Protein AF-A0A834BWM7-F1 (afdb_monomer_lite)

Structure (mmCIF, N/CA/C/O backbone):
data_AF-A0A834BWM7-F1
#
_entry.id   AF-A0A834BWM7-F1
#
loop_
_atom_site.group_PDB
_atom_site.id
_atom_site.type_symbol
_atom_site.label_atom_id
_atom_site.label_alt_id
_atom_site.label_comp_id
_atom_site.label_asym_id
_atom_site.label_entity_id
_atom_site.label_seq_id
_atom_site.pdbx_PDB_ins_code
_atom_site.Cartn_x
_atom_site.Cartn_y
_atom_site.Cartn_z
_atom_site.occupancy
_atom_site.B_iso_or_equiv
_atom_site.auth_seq_id
_atom_site.auth_comp_id
_atom_site.auth_asym_id
_atom_site.auth_atom_id
_atom_site.pdbx_PDB_model_num
ATOM 1 N N . MET A 1 1 ? -18.271 -3.680 -1.300 1.00 66.69 1 MET A N 1
ATOM 2 C CA . MET A 1 1 ? -17.402 -2.594 -1.811 1.00 66.69 1 MET A CA 1
ATOM 3 C C . MET A 1 1 ? -16.015 -3.110 -2.187 1.00 66.69 1 MET A C 1
ATOM 5 O O . MET A 1 1 ? -15.652 -2.958 -3.343 1.00 66.69 1 MET A O 1
ATOM 9 N N . ALA A 1 2 ? -15.298 -3.798 -1.287 1.00 74.44 2 ALA A N 1
ATOM 10 C CA . ALA A 1 2 ? -13.962 -4.346 -1.570 1.00 74.44 2 ALA A CA 1
ATOM 11 C C . ALA A 1 2 ? -13.899 -5.229 -2.835 1.00 74.44 2 ALA A C 1
ATOM 13 O O . ALA A 1 2 ? -13.093 -4.955 -3.711 1.00 74.44 2 ALA A O 1
ATOM 14 N N . ALA A 1 3 ? -14.813 -6.196 -2.988 1.00 79.19 3 ALA A N 1
ATOM 15 C CA . ALA A 1 3 ? -14.826 -7.100 -4.147 1.00 79.19 3 ALA A CA 1
ATOM 16 C C . ALA A 1 3 ? -14.983 -6.383 -5.505 1.00 79.19 3 ALA A C 1
ATOM 18 O O . ALA A 1 3 ? -14.408 -6.801 -6.503 1.00 79.19 3 ALA A O 1
ATOM 19 N N . VAL A 1 4 ? -15.746 -5.285 -5.549 1.00 85.19 4 VAL A N 1
ATOM 20 C CA . VAL A 1 4 ? -15.949 -4.509 -6.783 1.00 85.19 4 VAL A CA 1
ATOM 21 C C . VAL A 1 4 ? -14.688 -3.712 -7.119 1.00 85.19 4 VAL A C 1
ATOM 23 O O . VAL A 1 4 ? -14.260 -3.718 -8.267 1.00 85.19 4 VAL A O 1
ATOM 26 N N . ALA A 1 5 ? -14.051 -3.089 -6.122 1.00 82.38 5 ALA A N 1
ATOM 27 C CA . ALA A 1 5 ? -12.790 -2.371 -6.311 1.00 82.38 5 ALA A CA 1
ATOM 28 C C . ALA A 1 5 ? -11.657 -3.307 -6.767 1.00 82.38 5 ALA A C 1
ATOM 30 O O . ALA A 1 5 ? -10.941 -2.992 -7.713 1.00 82.38 5 ALA A O 1
ATOM 31 N N . THR A 1 6 ? -11.548 -4.503 -6.177 1.00 84.12 6 THR A N 1
ATOM 32 C CA . THR A 1 6 ? -10.537 -5.491 -6.585 1.00 84.12 6 THR A CA 1
ATOM 33 C C . THR A 1 6 ? -10.782 -6.025 -7.994 1.00 84.12 6 THR A C 1
ATOM 35 O O . THR A 1 6 ? -9.826 -6.265 -8.724 1.00 84.12 6 THR A O 1
ATOM 38 N N . LEU A 1 7 ? -12.046 -6.184 -8.407 1.00 87.69 7 LEU A N 1
ATOM 39 C CA . LEU A 1 7 ? -12.384 -6.560 -9.783 1.00 87.69 7 LEU A CA 1
ATOM 40 C C . LEU A 1 7 ? -12.001 -5.460 -10.777 1.00 87.69 7 LEU A C 1
ATOM 42 O O . LEU A 1 7 ? -11.419 -5.765 -11.813 1.00 87.69 7 LEU A O 1
ATOM 46 N N . ILE A 1 8 ? -12.268 -4.192 -10.452 1.00 87.44 8 ILE A N 1
ATOM 47 C CA . ILE A 1 8 ? -11.868 -3.054 -11.291 1.00 87.44 8 ILE A CA 1
ATOM 48 C C . ILE A 1 8 ? -10.344 -3.023 -11.454 1.00 87.44 8 ILE A C 1
ATOM 50 O O . ILE A 1 8 ? -9.858 -2.903 -12.577 1.00 87.44 8 ILE A O 1
ATOM 54 N N . GLN A 1 9 ? -9.591 -3.202 -10.365 1.00 85.31 9 GLN A N 1
ATOM 55 C CA . GLN A 1 9 ? -8.130 -3.234 -10.422 1.00 85.31 9 GLN A CA 1
ATOM 56 C C . GLN A 1 9 ? -7.600 -4.437 -11.209 1.00 85.31 9 GLN A C 1
ATOM 58 O O . GLN A 1 9 ? -6.694 -4.284 -12.023 1.00 85.31 9 GLN A O 1
ATOM 63 N N . ALA A 1 10 ? -8.198 -5.621 -11.045 1.00 86.81 10 ALA A N 1
ATOM 64 C CA . ALA A 1 10 ? -7.826 -6.806 -11.813 1.00 86.81 10 ALA A CA 1
ATOM 65 C C . ALA A 1 10 ? -8.072 -6.618 -13.321 1.00 86.81 10 ALA A C 1
ATOM 67 O O . ALA A 1 10 ? -7.218 -6.962 -14.139 1.00 86.81 10 ALA A O 1
ATOM 68 N N . VAL A 1 11 ? -9.208 -6.028 -13.703 1.00 88.81 11 VAL A N 1
ATOM 69 C CA . VAL A 1 11 ? -9.514 -5.717 -15.108 1.00 88.81 11 VAL A CA 1
ATOM 70 C C . VAL A 1 11 ? -8.549 -4.661 -15.654 1.00 88.81 11 VAL A C 1
ATOM 72 O O . VAL A 1 11 ? -8.004 -4.840 -16.737 1.00 88.81 11 VAL A O 1
ATOM 75 N N . ALA A 1 12 ? -8.263 -3.597 -14.902 1.00 85.50 12 ALA A N 1
ATOM 76 C CA . ALA A 1 12 ? -7.314 -2.568 -15.326 1.00 85.50 12 ALA A CA 1
ATOM 77 C C . ALA A 1 12 ? -5.896 -3.134 -15.536 1.00 85.50 12 ALA A C 1
ATOM 79 O O . ALA A 1 12 ? -5.278 -2.879 -16.570 1.00 85.50 12 ALA A O 1
ATOM 80 N N . CYS A 1 13 ? -5.404 -3.957 -14.604 1.00 84.44 13 CYS A N 1
ATOM 81 C CA . CYS A 1 13 ? -4.098 -4.609 -14.722 1.00 84.44 13 CYS A CA 1
ATOM 82 C C . CYS A 1 13 ? -4.043 -5.600 -15.893 1.00 84.44 13 CYS A C 1
ATOM 84 O O . CYS A 1 13 ? -3.047 -5.645 -16.609 1.00 84.44 13 CYS A O 1
ATOM 86 N N . THR A 1 14 ? -5.099 -6.386 -16.123 1.00 84.94 14 THR A N 1
ATOM 87 C CA . THR A 1 14 ? -5.135 -7.347 -17.242 1.00 84.94 14 THR A CA 1
ATOM 88 C C . THR A 1 14 ? -5.189 -6.651 -18.596 1.00 84.94 14 THR A C 1
ATOM 90 O O . THR A 1 14 ? -4.427 -7.015 -19.487 1.00 84.94 14 THR A O 1
ATOM 93 N N . VAL A 1 15 ? -6.017 -5.612 -18.743 1.00 85.94 15 VAL A N 1
ATOM 94 C CA . VAL A 1 15 ? -6.040 -4.768 -19.947 1.00 85.94 15 VAL A CA 1
ATOM 95 C C . VAL A 1 15 ? -4.660 -4.165 -20.198 1.00 85.94 15 VAL A C 1
ATOM 97 O O . VAL A 1 15 ? -4.187 -4.174 -21.330 1.00 85.94 15 VAL A O 1
ATOM 100 N N . TRP A 1 16 ? -3.972 -3.707 -19.153 1.00 79.88 16 TRP A N 1
ATOM 101 C CA . TRP A 1 16 ? -2.627 -3.165 -19.303 1.00 79.88 16 TRP A CA 1
ATOM 102 C C . TRP A 1 16 ? -1.605 -4.188 -19.787 1.00 79.88 16 TRP A C 1
ATOM 104 O O . TRP A 1 16 ? -0.886 -3.906 -20.739 1.00 79.88 16 TRP A O 1
ATOM 114 N N . LEU A 1 17 ? -1.577 -5.382 -19.189 1.00 79.56 17 LEU A N 1
ATOM 115 C CA . LEU A 1 17 ? -0.673 -6.461 -19.605 1.00 79.56 17 LEU A CA 1
ATOM 116 C C . LEU A 1 17 ? -0.871 -6.861 -21.074 1.00 79.56 17 LEU A C 1
ATOM 118 O O . LEU A 1 17 ? 0.065 -7.342 -21.707 1.00 79.56 17 LEU A O 1
ATOM 122 N N . ILE A 1 18 ? -2.078 -6.667 -21.614 1.00 82.12 18 ILE A N 1
ATOM 123 C CA . ILE A 1 18 ? -2.384 -6.923 -23.025 1.00 82.12 18 ILE A CA 1
ATOM 124 C C . ILE A 1 18 ? -1.838 -5.803 -23.927 1.00 82.12 18 ILE A C 1
ATOM 126 O O . ILE A 1 18 ? -1.339 -6.098 -25.011 1.00 82.12 18 ILE A O 1
ATOM 130 N N . ILE A 1 19 ? -1.929 -4.533 -23.509 1.00 79.12 19 ILE A N 1
ATOM 131 C CA . ILE A 1 19 ? -1.506 -3.378 -24.326 1.00 79.12 19 ILE A CA 1
ATOM 132 C C . ILE A 1 19 ? 0.014 -3.160 -24.245 1.00 79.12 19 ILE A C 1
ATOM 134 O O . ILE A 1 19 ? 0.654 -2.929 -25.269 1.00 79.12 19 ILE A O 1
ATOM 138 N N . LEU A 1 20 ? 0.595 -3.230 -23.044 1.00 71.31 20 LEU A N 1
ATOM 139 C CA . LEU A 1 20 ? 2.034 -3.148 -22.789 1.00 71.31 20 LEU A CA 1
ATOM 140 C C . LEU A 1 20 ? 2.495 -4.443 -22.105 1.00 71.31 20 LEU A C 1
ATOM 142 O O . LEU A 1 20 ? 2.631 -4.482 -20.878 1.00 71.31 20 LEU A O 1
ATOM 146 N N . PRO A 1 21 ? 2.727 -5.519 -22.877 1.00 72.12 21 PRO A N 1
ATOM 147 C CA . PRO A 1 21 ? 3.302 -6.731 -22.324 1.00 72.12 21 PRO A CA 1
ATOM 148 C C . PRO A 1 21 ? 4.699 -6.427 -21.756 1.00 72.12 21 PRO A C 1
ATOM 150 O O . PRO A 1 21 ? 5.514 -5.793 -22.433 1.00 72.12 21 PRO A O 1
ATOM 153 N N . PRO A 1 22 ? 4.997 -6.859 -20.519 1.00 71.06 22 PRO A N 1
ATOM 154 C CA . PRO A 1 22 ? 6.298 -6.629 -19.913 1.00 71.06 22 PRO A CA 1
ATOM 155 C C . PRO A 1 22 ? 7.371 -7.374 -20.710 1.00 71.06 22 PRO A C 1
ATOM 157 O O . PRO A 1 22 ? 7.263 -8.581 -20.952 1.00 71.06 22 PRO A O 1
ATOM 160 N N . HIS A 1 23 ? 8.410 -6.656 -21.134 1.00 66.69 23 HIS A N 1
ATOM 161 C CA . HIS A 1 23 ? 9.483 -7.218 -21.947 1.00 66.69 23 HIS A CA 1
ATOM 162 C C . HIS A 1 23 ? 10.804 -7.267 -21.168 1.00 66.69 23 HIS A C 1
ATOM 164 O O . HIS A 1 23 ? 11.164 -6.306 -20.485 1.00 66.69 23 HIS A O 1
ATOM 170 N N . PRO A 1 24 ? 11.568 -8.370 -21.272 1.00 62.91 24 PRO A N 1
ATOM 171 C CA . PRO A 1 24 ? 12.874 -8.466 -20.640 1.00 62.91 24 PRO A CA 1
ATOM 172 C C . PRO A 1 24 ? 13.879 -7.571 -21.375 1.00 62.91 24 PRO A C 1
ATOM 174 O O . PRO A 1 24 ? 14.236 -7.825 -22.527 1.00 62.91 24 PRO A O 1
ATOM 177 N N . VAL A 1 25 ? 14.377 -6.544 -20.693 1.00 66.12 25 VAL A N 1
ATOM 178 C CA . VAL A 1 25 ? 15.409 -5.635 -21.189 1.00 66.12 25 VAL A CA 1
ATOM 179 C C . VAL A 1 25 ? 16.760 -6.029 -20.592 1.00 66.12 25 VAL A C 1
ATOM 181 O O . VAL A 1 25 ? 16.927 -6.224 -19.387 1.00 66.12 25 VAL A O 1
ATOM 184 N N . LYS A 1 26 ? 17.764 -6.175 -21.462 1.00 59.50 26 LYS A N 1
ATOM 185 C CA . LYS A 1 26 ? 19.150 -6.437 -21.058 1.00 59.50 26 LYS A CA 1
ATOM 186 C C . LYS A 1 26 ? 19.803 -5.113 -20.689 1.00 59.50 26 LYS A C 1
ATOM 188 O O . LYS A 1 26 ? 20.191 -4.353 -21.573 1.00 59.50 26 LYS A O 1
ATOM 193 N N . ASN A 1 27 ? 19.944 -4.840 -19.396 1.00 57.91 27 ASN A N 1
ATOM 194 C CA . ASN A 1 27 ? 20.546 -3.592 -18.946 1.00 57.91 27 ASN A CA 1
ATOM 195 C C . ASN A 1 27 ? 22.069 -3.754 -18.796 1.00 57.91 27 ASN A C 1
ATOM 197 O O . ASN A 1 27 ? 22.582 -4.118 -17.737 1.00 57.91 27 ASN A O 1
ATOM 201 N N . THR A 1 28 ? 22.808 -3.517 -19.887 1.00 57.81 28 THR A N 1
ATOM 202 C CA . THR A 1 28 ? 24.285 -3.624 -19.928 1.00 57.81 28 THR A CA 1
ATOM 203 C C . THR A 1 28 ? 24.981 -2.387 -19.332 1.00 57.81 28 THR A C 1
ATOM 205 O O . THR A 1 28 ? 26.170 -2.424 -19.031 1.00 57.81 28 THR A O 1
ATOM 208 N N . SER A 1 29 ? 24.252 -1.285 -19.105 1.00 55.84 29 SER A N 1
ATOM 209 C CA . SER A 1 29 ? 24.840 -0.009 -18.664 1.00 55.84 29 SER A CA 1
ATOM 210 C C . SER A 1 29 ? 25.137 0.076 -17.160 1.00 55.84 29 SER A C 1
ATOM 212 O O . SER A 1 29 ? 25.940 0.913 -16.755 1.00 55.8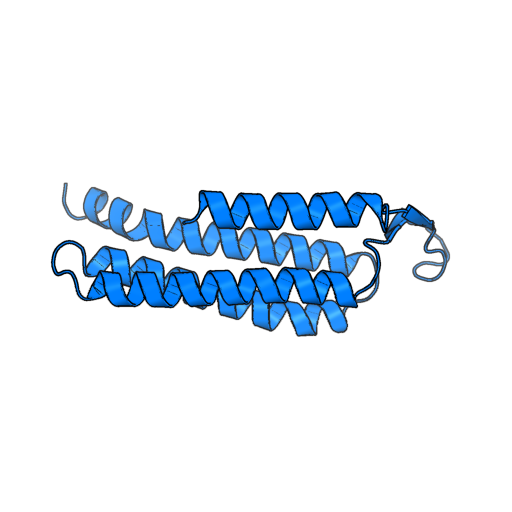4 29 SER A O 1
ATOM 214 N N . ALA A 1 30 ? 24.502 -0.747 -16.315 1.00 55.41 30 ALA A N 1
ATOM 215 C CA . ALA A 1 30 ? 24.589 -0.603 -14.856 1.00 55.41 30 ALA A CA 1
ATOM 216 C C . ALA A 1 30 ? 25.804 -1.313 -14.224 1.00 55.41 30 ALA A C 1
ATOM 218 O O . ALA A 1 30 ? 26.240 -0.927 -13.144 1.00 55.41 30 ALA A O 1
ATOM 219 N N . GLN A 1 31 ? 26.356 -2.346 -14.869 1.00 53.03 31 GLN A N 1
ATOM 220 C CA . GLN A 1 31 ? 27.577 -3.034 -14.435 1.00 53.03 31 GLN A CA 1
ATOM 221 C C . GLN A 1 31 ? 28.300 -3.607 -15.657 1.00 53.03 31 GLN A C 1
ATOM 223 O O . GLN A 1 31 ? 27.796 -4.527 -16.294 1.00 53.03 31 GLN A O 1
ATOM 228 N N . ASN A 1 32 ? 29.514 -3.120 -15.932 1.00 54.69 32 ASN A N 1
ATOM 229 C CA . ASN A 1 32 ? 30.355 -3.493 -17.085 1.00 54.69 32 ASN A CA 1
ATOM 230 C C . ASN A 1 32 ? 30.697 -5.007 -17.173 1.00 54.69 32 ASN A C 1
ATOM 232 O O . ASN A 1 32 ? 31.282 -5.449 -18.151 1.00 54.69 32 ASN A O 1
ATOM 236 N N . ILE A 1 33 ? 30.346 -5.803 -16.151 1.00 57.62 33 ILE A N 1
ATOM 237 C CA . ILE A 1 33 ? 30.755 -7.209 -15.977 1.00 57.62 33 ILE A CA 1
ATOM 238 C C . ILE A 1 33 ? 29.544 -8.166 -15.847 1.00 57.62 33 ILE A C 1
ATOM 240 O O . ILE A 1 33 ? 29.710 -9.381 -15.909 1.00 57.62 33 ILE A O 1
ATOM 244 N N . LYS A 1 34 ? 28.302 -7.668 -15.690 1.00 52.38 34 LYS A N 1
ATOM 245 C CA . LYS A 1 34 ? 27.122 -8.527 -15.448 1.00 52.38 34 LYS A CA 1
ATOM 246 C C . LYS A 1 34 ? 25.904 -8.061 -16.250 1.00 52.38 34 LYS A C 1
ATOM 248 O O . LYS A 1 34 ? 25.332 -7.014 -15.959 1.00 52.38 34 LYS A O 1
ATOM 253 N N . ILE A 1 35 ? 25.482 -8.870 -17.226 1.00 55.72 35 ILE A N 1
ATOM 254 C CA . ILE A 1 35 ? 24.206 -8.690 -17.934 1.00 55.72 35 ILE A CA 1
ATOM 255 C C . ILE A 1 35 ? 23.101 -9.039 -16.942 1.00 55.72 35 ILE A C 1
ATOM 257 O O . ILE A 1 35 ? 23.003 -10.190 -16.517 1.00 55.72 35 ILE A O 1
ATOM 261 N N . ILE A 1 36 ? 22.291 -8.060 -16.546 1.00 58.72 36 ILE A N 1
ATOM 262 C CA . ILE A 1 36 ? 21.117 -8.323 -15.715 1.00 58.72 36 ILE A CA 1
ATOM 263 C C . ILE A 1 36 ? 19.874 -8.113 -16.564 1.00 58.72 36 ILE A C 1
ATOM 265 O O . ILE A 1 36 ? 19.715 -7.084 -17.220 1.00 58.72 36 ILE A O 1
ATOM 269 N N . LEU A 1 37 ? 19.059 -9.164 -16.595 1.00 53.75 37 LEU A N 1
ATOM 270 C CA . LEU A 1 37 ? 17.766 -9.184 -17.248 1.00 53.75 37 LEU A CA 1
ATOM 271 C C . LEU A 1 37 ? 16.796 -8.471 -16.306 1.00 53.75 37 LEU A C 1
ATOM 273 O O . LEU A 1 37 ? 16.446 -9.007 -15.257 1.00 53.75 37 LEU A O 1
ATOM 277 N N . GLU A 1 38 ? 16.451 -7.234 -16.632 1.00 62.31 38 GLU A N 1
ATOM 278 C CA . GLU A 1 38 ? 15.424 -6.483 -15.918 1.00 62.31 38 GLU A CA 1
ATOM 279 C C . GLU A 1 38 ? 14.124 -6.603 -16.708 1.00 62.31 38 GLU A C 1
ATOM 281 O O . GLU A 1 38 ? 14.136 -6.657 -17.938 1.00 62.31 38 GLU A O 1
ATOM 286 N N . CYS A 1 39 ? 13.001 -6.711 -16.008 1.00 65.62 39 CYS A N 1
ATOM 287 C CA . CYS A 1 39 ? 11.704 -6.615 -16.654 1.00 65.62 39 CYS A CA 1
ATOM 288 C C . CYS A 1 39 ? 11.397 -5.127 -16.803 1.00 65.62 39 CYS A C 1
ATOM 290 O O . CYS A 1 39 ? 11.361 -4.422 -15.795 1.00 65.62 39 CYS A O 1
ATOM 292 N N . ASP A 1 40 ? 11.223 -4.641 -18.028 1.00 66.94 40 ASP A N 1
ATOM 293 C CA . ASP A 1 40 ? 10.649 -3.315 -18.214 1.00 66.94 40 ASP A CA 1
ATOM 294 C C . ASP A 1 40 ? 9.156 -3.436 -17.901 1.00 66.94 40 ASP A C 1
ATOM 296 O O . ASP A 1 40 ? 8.385 -4.030 -18.657 1.00 66.94 40 ASP A O 1
ATOM 300 N N . GLU A 1 41 ? 8.772 -2.940 -16.724 1.00 61.97 41 GLU A N 1
ATOM 301 C CA . GLU A 1 41 ? 7.389 -2.934 -16.225 1.00 61.97 41 GLU A CA 1
ATOM 302 C C . GLU A 1 41 ? 6.487 -1.979 -17.044 1.00 61.97 41 GLU A C 1
ATOM 304 O O . GLU A 1 41 ? 5.293 -1.841 -16.765 1.00 61.97 41 GLU A O 1
ATOM 309 N N . GLY A 1 42 ? 7.037 -1.342 -18.085 1.00 64.62 42 GLY A N 1
ATOM 310 C CA . GLY A 1 42 ? 6.384 -0.362 -18.932 1.00 64.62 42 GLY A CA 1
ATOM 311 C C . GLY A 1 42 ? 6.621 1.073 -18.458 1.00 64.62 42 GLY A C 1
ATOM 312 O O . GLY A 1 42 ? 7.569 1.400 -17.747 1.00 64.62 42 GLY A O 1
ATOM 313 N N . SER A 1 43 ? 5.738 1.977 -18.881 1.00 68.56 43 SER A N 1
ATOM 314 C CA . SER A 1 43 ? 5.866 3.410 -18.600 1.00 68.56 43 SER A CA 1
ATOM 315 C C . SER A 1 43 ? 5.680 3.745 -17.113 1.00 68.56 43 SER A C 1
ATOM 317 O O . SER A 1 43 ? 4.674 3.371 -16.509 1.00 68.56 43 SER A O 1
ATOM 319 N N . ILE A 1 44 ? 6.578 4.574 -16.560 1.00 70.69 44 ILE A N 1
ATOM 320 C CA . ILE A 1 44 ? 6.484 5.168 -15.206 1.00 70.69 44 ILE A CA 1
ATOM 321 C C . ILE A 1 44 ? 5.106 5.804 -14.968 1.00 70.69 44 ILE A C 1
ATOM 323 O O . ILE A 1 44 ? 4.559 5.730 -13.870 1.00 70.69 44 ILE A O 1
ATOM 327 N N . VAL A 1 45 ? 4.521 6.392 -16.016 1.00 72.00 45 VAL A N 1
ATOM 328 C CA . VAL A 1 45 ? 3.193 7.019 -15.975 1.00 72.00 45 VAL A CA 1
ATOM 329 C C . VAL A 1 45 ? 2.129 6.034 -15.493 1.00 72.00 45 VAL A C 1
ATOM 331 O O . VAL A 1 45 ? 1.263 6.399 -14.705 1.00 72.00 45 VAL A O 1
ATOM 334 N N . PHE A 1 46 ? 2.208 4.778 -15.919 1.00 71.25 46 PHE A N 1
ATOM 335 C CA . PHE A 1 46 ? 1.213 3.775 -15.571 1.00 71.25 46 PHE A CA 1
ATOM 336 C C . PHE A 1 46 ? 1.336 3.289 -14.133 1.00 71.25 46 PHE A C 1
ATOM 338 O O . PHE A 1 46 ? 0.338 3.163 -13.425 1.00 71.25 46 PHE A O 1
ATOM 345 N N . ILE A 1 47 ? 2.570 3.086 -13.687 1.00 73.69 47 ILE A N 1
ATOM 346 C CA . ILE A 1 47 ? 2.870 2.741 -12.301 1.00 73.69 47 ILE A CA 1
ATOM 347 C C . ILE A 1 47 ? 2.362 3.857 -11.376 1.00 73.69 47 ILE A C 1
ATOM 349 O O . ILE A 1 47 ? 1.675 3.583 -10.394 1.00 73.69 47 ILE A O 1
ATOM 353 N N . CYS A 1 48 ? 2.573 5.124 -11.748 1.00 78.38 48 CYS A N 1
ATOM 354 C CA . CYS A 1 48 ? 1.967 6.265 -11.060 1.00 78.38 48 CYS A CA 1
ATOM 355 C C . CYS A 1 48 ? 0.429 6.220 -11.058 1.00 78.38 48 CYS A C 1
ATOM 357 O O . CYS A 1 48 ? -0.175 6.519 -10.029 1.00 78.38 48 CYS A O 1
ATOM 359 N N . CYS A 1 49 ? -0.218 5.849 -12.167 1.00 81.50 49 CYS A N 1
ATOM 360 C CA . CYS A 1 49 ? -1.679 5.746 -12.244 1.00 81.50 49 CYS A CA 1
ATOM 361 C C . CYS A 1 49 ? -2.252 4.651 -11.332 1.00 81.50 49 CYS A C 1
ATOM 363 O O . CYS A 1 49 ? -3.233 4.910 -10.634 1.00 81.50 49 CYS A O 1
ATOM 365 N N . ILE A 1 50 ? -1.650 3.457 -11.306 1.00 80.75 50 ILE A N 1
ATOM 366 C CA . ILE A 1 50 ? -2.069 2.377 -10.398 1.00 80.75 50 ILE A CA 1
ATOM 367 C C . ILE A 1 50 ? -1.901 2.819 -8.945 1.00 80.75 50 ILE A C 1
ATOM 369 O O . ILE A 1 50 ? -2.852 2.740 -8.172 1.00 80.75 50 ILE A O 1
ATOM 373 N N . PHE A 1 51 ? -0.740 3.374 -8.583 1.00 79.81 51 PHE A N 1
ATOM 374 C CA . PHE A 1 51 ? -0.525 3.844 -7.215 1.00 79.81 51 PHE A CA 1
ATOM 375 C C . PHE A 1 51 ? -1.485 4.962 -6.816 1.00 79.81 51 PHE A C 1
ATOM 377 O O . PHE A 1 51 ? -1.961 4.985 -5.682 1.00 79.81 51 PHE A O 1
ATOM 384 N N . ALA A 1 52 ? -1.822 5.869 -7.733 1.00 84.31 52 ALA A N 1
ATOM 385 C CA . ALA A 1 52 ? -2.831 6.888 -7.477 1.00 84.31 52 ALA A CA 1
ATOM 386 C C . ALA A 1 52 ? -4.209 6.265 -7.185 1.00 84.31 52 ALA A C 1
ATOM 388 O O . ALA A 1 52 ? -4.896 6.719 -6.270 1.00 84.31 52 ALA A O 1
ATOM 389 N N . TYR A 1 53 ? -4.598 5.209 -7.909 1.00 85.12 53 TYR A N 1
ATOM 390 C CA . TYR A 1 53 ? -5.839 4.478 -7.644 1.00 85.12 53 TYR A CA 1
ATOM 391 C C . TYR A 1 53 ? -5.833 3.813 -6.258 1.00 85.12 53 TYR A C 1
ATOM 393 O O . TYR A 1 53 ? -6.781 3.999 -5.493 1.00 85.12 53 TYR A O 1
ATOM 401 N N . ASP A 1 54 ? -4.748 3.124 -5.894 1.00 83.56 54 ASP A N 1
ATOM 402 C CA . ASP A 1 54 ? -4.584 2.506 -4.570 1.00 83.56 54 ASP A CA 1
ATOM 403 C C . ASP A 1 54 ? -4.637 3.540 -3.429 1.00 83.56 54 ASP A C 1
A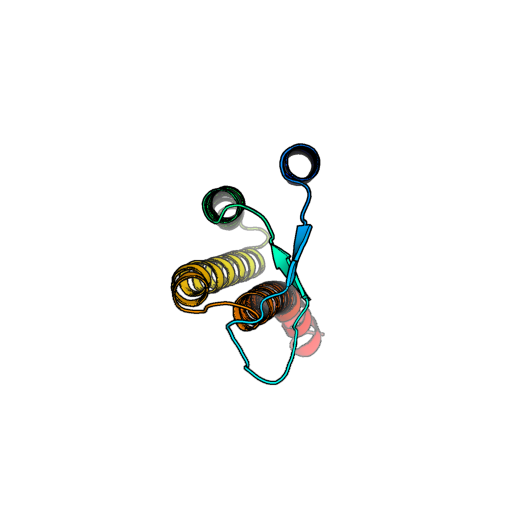TOM 40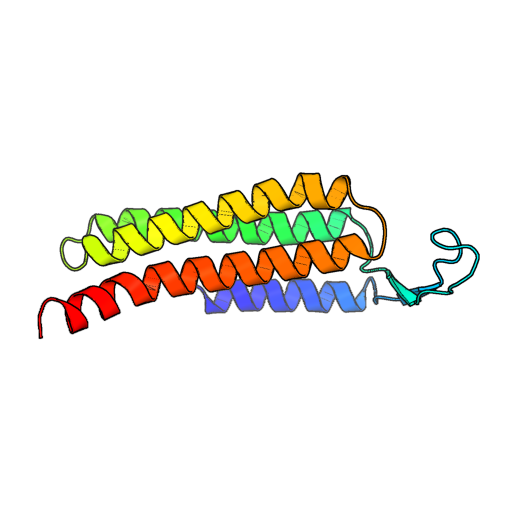5 O O . ASP A 1 54 ? -5.288 3.313 -2.406 1.00 83.56 54 ASP A O 1
ATOM 409 N N . ILE A 1 55 ? -4.026 4.718 -3.612 1.00 84.31 55 ILE A N 1
ATOM 410 C CA . ILE A 1 55 ? -4.083 5.830 -2.647 1.00 84.31 55 ILE A CA 1
ATOM 411 C C . ILE A 1 55 ? -5.521 6.340 -2.483 1.00 84.31 55 ILE A C 1
ATOM 413 O O . ILE A 1 55 ? -5.976 6.549 -1.356 1.00 84.31 55 ILE A O 1
ATOM 417 N N . VAL A 1 56 ? -6.268 6.522 -3.577 1.00 86.44 56 VAL A N 1
ATOM 418 C CA . VAL A 1 56 ? -7.678 6.947 -3.516 1.00 86.44 56 VAL A CA 1
ATOM 419 C C . VAL A 1 56 ? -8.532 5.903 -2.797 1.00 86.44 56 VAL A C 1
ATOM 421 O O . VAL A 1 56 ? -9.359 6.257 -1.952 1.00 86.44 56 VAL A O 1
ATOM 424 N N . LEU A 1 57 ? -8.312 4.617 -3.080 1.00 84.31 57 LEU A N 1
ATOM 425 C CA . LEU A 1 57 ? -9.025 3.527 -2.422 1.00 84.31 57 LEU A CA 1
ATOM 426 C C . LEU A 1 57 ? -8.729 3.491 -0.917 1.00 84.31 57 LEU A C 1
ATOM 428 O O . LEU A 1 57 ? -9.652 3.369 -0.108 1.00 84.31 57 LEU A O 1
ATOM 432 N N . ALA A 1 58 ? -7.465 3.670 -0.534 1.00 83.12 58 ALA A N 1
ATOM 433 C CA . ALA A 1 58 ? -7.065 3.783 0.862 1.00 83.12 58 ALA A CA 1
ATOM 434 C C . ALA A 1 58 ? -7.717 5.000 1.545 1.00 83.12 58 ALA A C 1
ATOM 436 O O . ALA A 1 58 ? -8.084 4.917 2.718 1.00 83.12 58 ALA A O 1
ATOM 437 N N . LEU A 1 59 ? -7.918 6.121 0.832 1.00 85.69 59 LEU A N 1
ATOM 438 C CA . LEU A 1 59 ? -8.496 7.343 1.419 1.00 85.69 59 LEU A CA 1
ATOM 439 C C . LEU A 1 59 ? -9.972 7.124 1.706 1.00 85.69 59 LEU A C 1
ATOM 441 O O . LEU A 1 59 ? -10.458 7.442 2.791 1.00 85.69 59 LEU A O 1
ATOM 445 N N . LEU A 1 60 ? -10.666 6.507 0.753 1.00 86.75 60 LEU A N 1
ATOM 446 C CA . LEU A 1 60 ? -12.047 6.096 0.923 1.00 86.75 60 LEU A CA 1
ATOM 447 C C . LEU A 1 60 ? -12.181 5.130 2.111 1.00 86.75 60 LEU A C 1
ATOM 449 O O . LEU A 1 60 ? -13.050 5.312 2.964 1.00 86.75 60 LEU A O 1
ATOM 453 N N . ALA A 1 61 ? -11.279 4.150 2.217 1.00 84.19 61 ALA A N 1
ATOM 454 C CA . ALA A 1 61 ? -11.260 3.202 3.326 1.00 84.19 61 ALA A CA 1
ATOM 455 C C . ALA A 1 61 ? -10.986 3.883 4.681 1.00 84.19 61 ALA A C 1
ATOM 457 O O . ALA A 1 61 ? -11.629 3.543 5.674 1.00 84.19 61 ALA A O 1
ATOM 458 N N . PHE A 1 62 ? -10.101 4.883 4.726 1.00 84.19 62 PHE A N 1
ATOM 459 C CA . PHE A 1 62 ? -9.85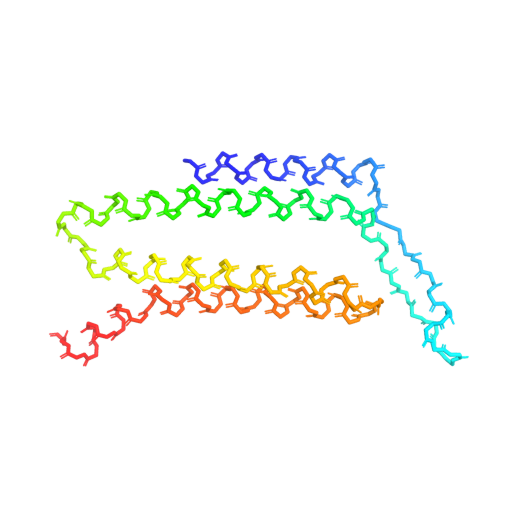4 5.689 5.922 1.00 84.19 62 PHE A CA 1
ATOM 460 C C . PHE A 1 62 ? -11.098 6.476 6.354 1.00 84.19 62 PHE A C 1
ATOM 462 O O . PHE A 1 62 ? -11.430 6.481 7.539 1.00 84.19 62 PHE A O 1
ATOM 469 N N . VAL A 1 63 ? -11.827 7.087 5.413 1.00 85.88 63 VAL A N 1
ATOM 470 C CA . VAL A 1 63 ? -13.088 7.793 5.703 1.00 85.88 63 VAL A CA 1
ATOM 471 C C . VAL A 1 63 ? -14.135 6.830 6.265 1.00 85.88 63 VAL A C 1
ATOM 473 O O . VAL A 1 63 ? -14.748 7.128 7.290 1.00 85.88 63 VAL A O 1
ATOM 476 N N . PHE A 1 64 ? -14.303 5.648 5.666 1.00 82.94 64 PHE A N 1
ATOM 477 C CA . PHE A 1 64 ? -15.218 4.629 6.192 1.00 82.94 64 PHE A CA 1
ATOM 478 C C . PHE A 1 64 ? -14.812 4.142 7.586 1.00 82.94 64 PHE A C 1
ATOM 480 O O . PHE A 1 64 ? -15.664 4.056 8.469 1.00 82.94 64 PHE A O 1
ATOM 487 N N . ALA A 1 65 ? -13.522 3.885 7.817 1.00 80.94 65 ALA A N 1
ATOM 488 C CA . ALA A 1 65 ? -13.014 3.513 9.135 1.00 80.94 65 ALA A CA 1
ATOM 489 C C . ALA A 1 65 ? -13.245 4.633 10.164 1.00 80.94 65 ALA A C 1
ATOM 491 O O . ALA A 1 65 ? -13.626 4.364 11.301 1.00 80.94 65 ALA A O 1
ATOM 492 N N . PHE A 1 66 ? -13.088 5.898 9.768 1.00 80.19 66 PHE A N 1
ATOM 493 C CA . PHE A 1 66 ? -13.368 7.052 10.619 1.00 80.19 66 PHE A CA 1
ATOM 494 C C . PHE A 1 66 ? -14.853 7.144 10.992 1.00 80.19 66 PHE A C 1
ATOM 496 O O . PHE A 1 66 ? -15.161 7.401 12.155 1.00 80.19 66 PHE A O 1
ATOM 503 N N . ILE A 1 67 ? -15.762 6.917 10.037 1.00 82.25 67 ILE A N 1
ATOM 504 C CA . ILE A 1 67 ? -17.213 6.878 10.279 1.00 82.25 67 ILE A CA 1
ATOM 505 C C . ILE A 1 67 ? -17.565 5.708 11.203 1.00 82.25 67 ILE A C 1
ATOM 507 O O . ILE A 1 67 ? -18.340 5.892 12.138 1.00 82.25 67 ILE A O 1
ATOM 511 N N . ALA A 1 68 ? -16.945 4.539 11.012 1.00 76.12 68 ALA A N 1
ATOM 512 C CA . ALA A 1 68 ? -17.148 3.375 11.872 1.00 76.12 68 ALA A CA 1
ATOM 513 C C . ALA A 1 68 ? -16.759 3.645 13.336 1.00 76.12 68 ALA A C 1
ATOM 515 O O . ALA A 1 68 ? -17.406 3.119 14.233 1.00 76.12 68 ALA A O 1
ATOM 516 N N . ARG A 1 69 ? -15.788 4.535 13.606 1.00 70.69 69 ARG A N 1
ATOM 517 C CA . ARG A 1 69 ? -15.483 4.975 14.983 1.00 70.69 69 ARG A CA 1
ATOM 518 C C . ARG A 1 69 ? -16.649 5.693 15.661 1.00 70.69 69 ARG A C 1
ATOM 520 O O . ARG A 1 69 ? -16.662 5.747 16.879 1.00 70.69 69 ARG A O 1
ATOM 527 N N . LYS A 1 70 ? -17.602 6.276 14.924 1.00 68.38 70 LYS A N 1
ATOM 528 C CA . LYS A 1 70 ? -18.797 6.888 15.530 1.00 68.38 70 LYS A CA 1
ATOM 529 C C . LYS A 1 70 ? -19.865 5.868 15.948 1.00 68.38 70 LYS A C 1
ATOM 531 O O . LYS A 1 70 ? -20.770 6.264 16.673 1.00 68.38 70 LYS A O 1
ATOM 536 N N . LEU A 1 71 ? -19.778 4.602 15.524 1.00 70.44 71 LEU A N 1
ATOM 537 C CA . LEU A 1 71 ? -20.599 3.531 16.092 1.00 70.44 71 LEU A CA 1
ATOM 538 C C . LEU A 1 71 ? -19.909 3.007 17.361 1.00 70.44 71 LEU A C 1
ATOM 540 O O . LEU A 1 71 ? -18.780 2.524 17.316 1.00 70.44 71 LEU A O 1
ATOM 544 N N . GLU A 1 72 ? -20.596 3.140 18.494 1.00 59.00 72 GLU A N 1
ATOM 545 C CA . GLU A 1 72 ? -20.058 2.984 19.856 1.00 59.00 72 GLU A CA 1
ATOM 546 C C . GLU A 1 72 ? -19.590 1.556 20.206 1.00 59.00 72 GLU A C 1
ATOM 548 O O . GLU A 1 72 ? -18.897 1.358 21.198 1.00 59.00 72 GLU A O 1
ATOM 553 N N . ASP A 1 73 ? -19.893 0.570 19.359 1.00 64.00 73 ASP A N 1
ATOM 554 C CA . ASP A 1 73 ? -19.734 -0.857 19.667 1.00 64.00 73 ASP A CA 1
ATOM 555 C C . ASP A 1 73 ? -18.266 -1.355 19.600 1.00 64.00 73 ASP A C 1
ATOM 557 O O . ASP A 1 73 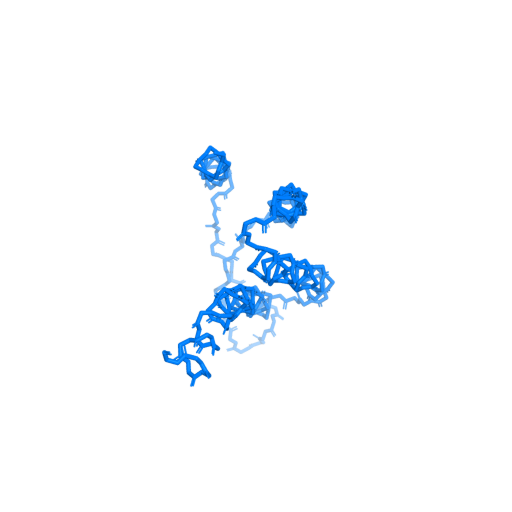? -17.899 -2.315 20.271 1.00 64.00 73 ASP A O 1
ATOM 561 N N . HIS A 1 74 ? -17.372 -0.682 18.848 1.00 64.62 74 HIS A N 1
ATOM 562 C CA . HIS A 1 74 ? -15.983 -1.150 18.613 1.00 64.62 74 HIS A CA 1
ATOM 563 C C . HIS A 1 74 ? -14.911 -0.033 18.581 1.00 64.62 74 HIS A C 1
ATOM 565 O O . HIS A 1 74 ? -13.954 -0.071 17.798 1.00 64.62 74 HIS A O 1
ATOM 571 N N . PHE A 1 75 ? -15.031 0.987 19.438 1.00 65.06 75 PHE A N 1
ATOM 572 C CA . PHE A 1 75 ? -14.200 2.207 19.389 1.00 65.06 75 PHE A CA 1
ATOM 573 C C . PHE A 1 75 ? -12.671 1.961 19.422 1.00 65.06 75 PHE A C 1
ATOM 575 O O . PHE A 1 75 ? -11.908 2.673 18.760 1.00 65.06 75 PHE A O 1
ATOM 582 N N . SER A 1 76 ? -12.200 0.952 20.168 1.00 67.25 76 SER A N 1
ATOM 583 C CA . SER A 1 76 ? -10.768 0.612 20.285 1.00 67.25 76 SER A CA 1
ATOM 584 C C . SER A 1 76 ? -10.211 -0.107 19.052 1.00 67.25 76 SER A C 1
ATOM 586 O O . SER A 1 76 ? -9.080 0.163 18.644 1.00 67.25 76 SER A O 1
ATOM 588 N N . GLU A 1 77 ? -11.002 -0.973 18.417 1.00 71.75 77 GLU A N 1
ATOM 589 C CA . GLU A 1 77 ? -10.595 -1.695 17.205 1.00 71.75 77 GLU A CA 1
ATOM 590 C C . GLU A 1 77 ? -10.533 -0.746 16.006 1.00 71.75 77 GLU A C 1
ATOM 592 O O . GLU A 1 77 ? -9.545 -0.712 15.268 1.00 71.75 77 GLU A O 1
ATOM 597 N N . ALA A 1 78 ? -11.541 0.118 15.869 1.00 78.44 78 ALA A N 1
ATOM 598 C CA . ALA A 1 78 ? -11.612 1.082 14.780 1.00 78.44 78 ALA A CA 1
ATOM 599 C C . ALA A 1 78 ? -10.482 2.134 14.844 1.00 78.44 78 ALA A C 1
ATOM 601 O O . ALA A 1 78 ? -9.977 2.560 13.803 1.00 78.44 78 ALA A O 1
ATOM 602 N N . LYS A 1 79 ? -10.005 2.505 16.046 1.00 77.19 79 LYS A N 1
ATOM 603 C CA . LYS A 1 79 ? -8.801 3.344 16.216 1.00 77.19 79 LYS A CA 1
ATOM 604 C C . LYS A 1 79 ? -7.544 2.685 15.644 1.00 77.19 79 LYS A C 1
ATOM 606 O O . LYS A 1 79 ? -6.793 3.358 14.934 1.00 77.19 79 LYS A O 1
ATOM 611 N N . CYS A 1 80 ? -7.331 1.397 15.915 1.00 78.62 80 CYS A N 1
ATOM 612 C CA . CYS A 1 80 ? -6.154 0.673 15.429 1.00 78.62 80 CYS A CA 1
ATOM 613 C C . CYS A 1 80 ? -6.173 0.523 13.900 1.00 78.62 80 CYS A C 1
ATOM 615 O O . CYS A 1 80 ? -5.156 0.748 13.248 1.00 78.62 80 CYS A O 1
ATOM 617 N N . VAL A 1 81 ? -7.349 0.275 13.311 1.00 81.19 81 VAL A N 1
ATOM 618 C CA . VAL A 1 81 ? -7.523 0.250 11.847 1.00 81.19 81 VAL A CA 1
ATOM 619 C C . VAL A 1 81 ? -7.205 1.611 11.221 1.00 81.19 81 VAL A C 1
ATOM 621 O O . VAL A 1 81 ? -6.452 1.670 10.250 1.00 81.19 81 VAL A O 1
ATOM 624 N N . THR A 1 82 ? -7.701 2.721 11.787 1.00 83.38 82 THR A N 1
ATOM 625 C CA . THR A 1 82 ? -7.335 4.060 11.281 1.00 83.38 82 THR A CA 1
ATOM 626 C C . THR A 1 82 ? -5.837 4.347 11.389 1.00 83.38 82 THR A C 1
ATOM 628 O O . THR A 1 82 ? -5.281 4.973 10.492 1.00 83.38 82 THR A O 1
ATOM 631 N N . PHE A 1 83 ? -5.169 3.874 12.446 1.00 82.81 83 PHE A N 1
ATOM 632 C CA . PHE A 1 83 ? -3.720 4.018 12.596 1.00 82.81 83 PHE A CA 1
ATOM 633 C C . PHE A 1 83 ? -2.951 3.196 11.549 1.00 82.81 83 PHE A C 1
ATOM 635 O O . PHE A 1 83 ? -2.059 3.730 10.895 1.00 82.81 83 PHE A O 1
ATOM 642 N N . GLY A 1 84 ? -3.348 1.941 11.312 1.00 84.81 84 GLY A N 1
ATOM 643 C CA . GLY A 1 84 ? -2.750 1.093 10.276 1.00 84.81 84 GLY A CA 1
ATOM 644 C C . GLY A 1 84 ? -2.891 1.677 8.867 1.00 84.81 84 GLY A C 1
ATOM 645 O O . GLY A 1 84 ? -1.928 1.682 8.103 1.00 84.81 84 GLY A O 1
ATOM 646 N N . MET A 1 85 ? -4.054 2.255 8.549 1.00 84.25 85 MET A N 1
ATOM 647 C CA . MET A 1 85 ? -4.272 2.963 7.280 1.00 84.25 85 MET A CA 1
ATOM 648 C C . MET A 1 85 ? -3.362 4.193 7.126 1.00 84.25 85 MET A C 1
ATOM 650 O O . MET A 1 85 ? -2.849 4.439 6.040 1.00 84.25 85 MET A O 1
ATOM 654 N N . LEU A 1 86 ? -3.107 4.954 8.199 1.00 84.69 86 LEU A N 1
ATOM 655 C CA . LEU A 1 86 ? -2.177 6.094 8.160 1.00 84.69 86 LEU A CA 1
ATOM 656 C C . LEU A 1 86 ? -0.730 5.654 7.914 1.00 84.69 86 LEU A C 1
ATOM 658 O O . LEU A 1 86 ? -0.034 6.267 7.107 1.00 84.69 86 LEU A O 1
ATOM 662 N N . VAL A 1 87 ? -0.281 4.580 8.571 1.00 85.44 87 VAL A N 1
ATOM 663 C CA . VAL A 1 87 ? 1.059 4.014 8.347 1.00 85.44 87 VAL A CA 1
ATOM 664 C C . VAL A 1 87 ? 1.215 3.565 6.893 1.00 85.44 87 VAL A C 1
ATOM 666 O O . VAL A 1 87 ? 2.228 3.877 6.271 1.00 85.44 87 VAL A O 1
ATOM 669 N N . PHE A 1 88 ? 0.193 2.913 6.328 1.00 83.94 88 PHE A N 1
ATOM 670 C CA . PHE A 1 88 ? 0.158 2.542 4.913 1.00 83.94 88 PHE A CA 1
ATOM 671 C C . PHE A 1 88 ? 0.389 3.764 4.009 1.00 83.94 88 PHE A C 1
ATOM 673 O O . PHE A 1 88 ? 1.303 3.752 3.187 1.00 83.94 88 PHE A O 1
ATOM 680 N N . PHE A 1 89 ? -0.344 4.863 4.216 1.00 83.25 89 PHE A N 1
ATOM 681 C CA . PHE A 1 89 ? -0.129 6.095 3.448 1.00 83.25 89 PHE A CA 1
ATOM 682 C C . PHE A 1 89 ? 1.289 6.643 3.544 1.00 83.25 89 PHE A C 1
ATOM 684 O O . PHE A 1 89 ? 1.858 7.029 2.529 1.00 83.25 89 PHE A O 1
ATOM 691 N N . ILE A 1 90 ? 1.868 6.682 4.744 1.00 87.06 90 ILE A N 1
ATOM 692 C CA . ILE A 1 90 ? 3.221 7.214 4.950 1.00 87.06 90 ILE A CA 1
ATOM 693 C C . ILE A 1 90 ? 4.253 6.377 4.185 1.00 87.06 90 ILE A C 1
ATOM 695 O O . ILE A 1 90 ? 5.150 6.943 3.552 1.00 87.06 90 ILE A O 1
ATOM 699 N N . VAL A 1 91 ? 4.107 5.046 4.202 1.00 86.88 91 VAL A N 1
ATOM 700 C CA . VAL A 1 91 ? 4.983 4.124 3.463 1.00 86.88 91 VAL A CA 1
ATOM 701 C C . VAL A 1 91 ? 4.886 4.389 1.961 1.00 86.88 91 VAL A C 1
ATOM 703 O O . VAL A 1 91 ? 5.916 4.554 1.309 1.00 86.88 91 VAL A O 1
ATOM 706 N N . TRP A 1 92 ? 3.674 4.515 1.416 1.00 83.44 92 TRP A N 1
ATOM 707 C CA . TRP A 1 92 ? 3.471 4.746 -0.018 1.00 83.44 92 TRP A CA 1
ATOM 708 C C . TRP A 1 92 ? 3.865 6.151 -0.483 1.00 83.44 92 TRP A C 1
ATOM 710 O O . TRP A 1 92 ? 4.460 6.297 -1.548 1.00 83.44 92 TRP A O 1
ATOM 720 N N . ILE A 1 93 ? 3.617 7.190 0.317 1.00 83.75 93 ILE A N 1
ATOM 721 C CA . ILE A 1 93 ? 4.075 8.553 0.007 1.00 83.75 93 ILE A CA 1
ATOM 722 C C . ILE A 1 93 ? 5.606 8.607 -0.005 1.00 83.75 93 ILE A C 1
ATOM 724 O O . ILE A 1 93 ? 6.182 9.222 -0.898 1.00 83.75 93 ILE A O 1
ATOM 728 N N . SER A 1 94 ? 6.271 7.936 0.942 1.00 85.00 94 SER A N 1
ATOM 729 C CA . SER A 1 94 ? 7.740 7.858 0.996 1.00 85.00 94 SER A CA 1
ATOM 730 C C . SER A 1 94 ? 8.327 6.972 -0.107 1.00 85.00 94 SER A C 1
ATOM 732 O O . SER A 1 94 ? 9.462 7.181 -0.536 1.00 85.00 94 SER A O 1
ATOM 734 N N . PHE A 1 95 ? 7.552 6.005 -0.600 1.00 80.94 95 PHE A N 1
ATOM 735 C CA . PHE A 1 95 ? 7.937 5.139 -1.706 1.00 80.94 95 PHE A CA 1
ATOM 736 C C . PHE A 1 95 ? 8.109 5.920 -3.018 1.00 80.94 95 PHE A C 1
ATOM 738 O O . PHE A 1 95 ? 9.089 5.690 -3.717 1.00 80.94 95 PHE A O 1
ATOM 745 N N . VAL A 1 96 ? 7.236 6.884 -3.334 1.00 78.38 96 VAL A N 1
ATOM 746 C CA . VAL A 1 96 ? 7.299 7.665 -4.590 1.00 78.38 96 VAL A CA 1
ATOM 747 C C . VAL A 1 96 ? 8.658 8.358 -4.823 1.00 78.38 96 VAL A C 1
ATOM 749 O O . VAL A 1 96 ? 9.267 8.123 -5.869 1.00 78.38 96 VAL A O 1
ATOM 752 N N . PRO A 1 97 ? 9.200 9.179 -3.898 1.00 78.00 97 PRO A N 1
ATOM 753 C CA . PRO A 1 97 ? 10.506 9.805 -4.089 1.00 78.00 97 PRO A CA 1
ATOM 754 C C . PRO A 1 97 ? 11.650 8.785 -4.064 1.00 78.00 97 PRO A C 1
ATOM 756 O O . PRO A 1 97 ? 12.618 8.948 -4.805 1.00 78.00 97 PRO A O 1
ATOM 759 N N . ALA A 1 98 ? 11.546 7.712 -3.271 1.00 79.81 98 ALA A N 1
ATOM 760 C CA . ALA A 1 98 ? 12.544 6.642 -3.259 1.00 79.81 98 ALA A CA 1
ATOM 761 C C . ALA A 1 98 ? 12.588 5.885 -4.600 1.00 79.81 98 ALA A C 1
ATOM 763 O O . ALA A 1 98 ? 13.672 5.590 -5.103 1.00 79.81 98 ALA A O 1
ATOM 764 N N . TYR A 1 99 ? 11.426 5.636 -5.205 1.00 72.12 99 TYR A N 1
ATOM 765 C CA . TYR A 1 99 ? 11.254 4.996 -6.508 1.00 72.12 99 TYR A CA 1
ATOM 766 C C . TYR A 1 99 ? 11.801 5.867 -7.644 1.00 72.12 99 TYR A C 1
ATOM 768 O O . TYR A 1 99 ? 12.524 5.368 -8.499 1.00 72.12 99 TYR A O 1
ATOM 776 N N . LEU A 1 100 ? 11.535 7.179 -7.621 1.00 73.00 100 LEU A N 1
ATOM 777 C CA . LEU A 1 100 ? 12.058 8.121 -8.621 1.00 73.00 100 LEU A CA 1
ATOM 778 C C . LEU A 1 100 ? 13.571 8.369 -8.485 1.00 73.00 100 LEU A C 1
ATOM 780 O O . LEU A 1 100 ? 14.246 8.624 -9.482 1.00 73.00 100 LEU A O 1
ATOM 784 N N . SER A 1 101 ? 14.109 8.302 -7.264 1.00 76.12 101 SER A N 1
ATOM 785 C CA . SER A 1 101 ? 15.541 8.498 -6.990 1.00 76.12 101 SER A CA 1
ATOM 786 C C . SER A 1 101 ? 16.383 7.259 -7.330 1.00 76.12 101 SER A C 1
ATOM 788 O O . SER A 1 101 ? 17.561 7.358 -7.677 1.00 76.12 101 SER A O 1
ATOM 790 N N . THR A 1 102 ? 15.774 6.074 -7.278 1.00 68.12 102 THR A N 1
ATOM 791 C CA . THR A 1 102 ? 16.461 4.794 -7.461 1.00 68.12 102 THR A CA 1
ATOM 792 C C . THR A 1 102 ? 16.336 4.303 -8.904 1.00 68.12 102 THR A C 1
ATOM 794 O O . THR A 1 102 ? 15.235 4.102 -9.402 1.00 68.12 102 THR A O 1
ATOM 797 N N . ARG A 1 103 ? 17.460 4.053 -9.590 1.00 62.00 103 ARG A N 1
ATOM 798 C CA . ARG A 1 103 ? 17.475 3.509 -10.964 1.00 62.00 103 ARG A CA 1
ATOM 799 C C . ARG A 1 103 ? 17.830 2.015 -10.992 1.00 62.00 103 ARG A C 1
ATOM 801 O O . ARG A 1 103 ? 18.749 1.584 -10.294 1.00 62.00 103 ARG A O 1
ATOM 808 N N . GLY A 1 104 ? 17.150 1.247 -11.849 1.00 65.31 104 GLY A N 1
ATOM 809 C CA . GLY A 1 104 ? 17.421 -0.179 -12.104 1.00 65.31 104 GLY A CA 1
ATOM 810 C C . GLY A 1 104 ? 16.980 -1.112 -10.965 1.00 65.31 104 GLY A C 1
ATOM 811 O O . GLY A 1 104 ? 16.027 -0.828 -10.253 1.00 65.31 104 GLY A O 1
ATOM 812 N N . LYS A 1 105 ? 17.700 -2.220 -10.764 1.00 61.38 105 LYS A N 1
ATOM 813 C CA . LYS A 1 105 ? 17.470 -3.343 -9.812 1.00 61.38 105 LYS A CA 1
ATOM 814 C C . LYS A 1 105 ? 16.938 -2.986 -8.430 1.00 61.38 105 LYS A C 1
ATOM 816 O O . LYS A 1 105 ? 16.163 -3.741 -7.848 1.00 61.38 105 LYS A O 1
ATOM 821 N N . PHE A 1 106 ? 17.388 -1.869 -7.873 1.00 67.69 106 PHE A N 1
ATOM 822 C CA . PHE A 1 106 ? 16.997 -1.455 -6.530 1.00 67.69 106 PHE A CA 1
ATOM 823 C C . PHE A 1 106 ? 15.543 -0.967 -6.474 1.00 67.69 106 PHE A C 1
ATOM 825 O O . PHE A 1 106 ? 14.927 -1.042 -5.418 1.00 67.69 106 PHE A O 1
ATOM 832 N N . MET A 1 107 ? 14.962 -0.562 -7.605 1.00 70.69 107 MET A N 1
ATOM 833 C CA . MET A 1 107 ? 13.562 -0.156 -7.724 1.00 70.69 107 MET A CA 1
ATOM 834 C C . MET A 1 107 ? 12.597 -1.290 -7.336 1.00 70.69 107 MET A C 1
ATOM 836 O O . MET A 1 107 ? 11.667 -1.076 -6.560 1.00 70.69 107 MET A O 1
ATOM 840 N N . VAL A 1 108 ? 12.871 -2.517 -7.797 1.00 71.50 108 VAL A N 1
ATOM 841 C CA . VAL A 1 108 ? 12.094 -3.719 -7.443 1.00 71.50 108 VAL A CA 1
ATOM 842 C C . VAL A 1 108 ? 12.258 -4.056 -5.959 1.00 71.50 108 VAL A C 1
ATOM 844 O O . VAL A 1 108 ? 11.288 -4.386 -5.280 1.00 71.50 108 VAL A O 1
ATOM 847 N N . ALA A 1 109 ? 13.471 -3.916 -5.414 1.00 78.12 109 ALA A N 1
ATOM 848 C CA . ALA A 1 109 ? 13.710 -4.142 -3.990 1.00 78.12 109 ALA A CA 1
ATOM 849 C C . ALA A 1 109 ? 12.900 -3.169 -3.115 1.00 78.12 109 ALA A C 1
ATOM 851 O O . ALA A 1 109 ? 12.263 -3.597 -2.153 1.00 78.12 109 ALA A O 1
ATOM 852 N N . VAL A 1 110 ? 12.867 -1.879 -3.468 1.00 78.31 110 VAL A N 1
ATOM 853 C CA . VAL A 1 110 ? 12.078 -0.871 -2.742 1.00 78.31 110 VAL A CA 1
ATOM 854 C C . VAL A 1 110 ? 10.576 -1.188 -2.801 1.00 78.31 110 VAL A C 1
ATOM 856 O O . VAL A 1 110 ? 9.898 -1.054 -1.782 1.00 78.31 110 VAL A O 1
ATOM 859 N N . GLN A 1 111 ? 10.062 -1.677 -3.938 1.00 78.38 111 GLN A N 1
ATOM 860 C CA . GLN A 1 111 ? 8.665 -2.129 -4.056 1.00 78.38 111 GLN A CA 1
ATOM 861 C C . GLN A 1 111 ? 8.351 -3.267 -3.076 1.00 78.38 111 GLN A C 1
ATOM 863 O O . GLN A 1 111 ? 7.372 -3.198 -2.332 1.00 78.38 111 GLN A O 1
ATOM 868 N N . ILE A 1 112 ? 9.213 -4.287 -3.015 1.00 83.06 112 ILE A N 1
ATOM 869 C CA . ILE A 1 112 ? 9.036 -5.432 -2.110 1.00 83.06 112 ILE A CA 1
ATOM 870 C C . ILE A 1 112 ? 9.027 -4.972 -0.648 1.00 83.06 112 ILE A C 1
ATOM 872 O O . ILE A 1 112 ? 8.147 -5.369 0.118 1.00 83.06 112 ILE A O 1
ATOM 876 N N . PHE A 1 113 ? 9.966 -4.106 -0.255 1.00 85.19 113 PHE A N 1
ATOM 877 C CA . PHE A 1 113 ? 10.001 -3.568 1.106 1.00 85.19 113 PHE A CA 1
ATOM 878 C C . PHE A 1 113 ? 8.741 -2.768 1.451 1.00 85.19 113 PHE A C 1
ATOM 880 O O . PHE A 1 113 ? 8.218 -2.928 2.554 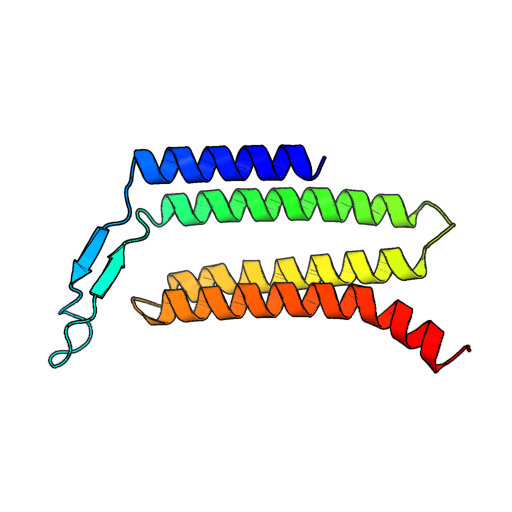1.00 85.19 113 PHE A O 1
ATOM 887 N N . ALA A 1 114 ? 8.217 -1.961 0.523 1.00 84.19 114 ALA A N 1
ATOM 888 C CA . ALA A 1 114 ? 6.984 -1.204 0.733 1.00 84.19 114 ALA A CA 1
ATOM 889 C C . ALA A 1 114 ? 5.761 -2.121 0.931 1.00 84.19 114 ALA A C 1
ATOM 891 O O . ALA A 1 114 ? 4.959 -1.890 1.841 1.00 84.19 114 ALA A O 1
ATOM 892 N N . ILE A 1 115 ? 5.646 -3.197 0.143 1.00 86.12 115 ILE A N 1
ATOM 893 C CA . ILE A 1 115 ? 4.563 -4.188 0.261 1.00 86.12 115 ILE A CA 1
ATOM 894 C C . ILE A 1 115 ? 4.651 -4.940 1.594 1.00 86.12 115 ILE A C 1
ATOM 896 O O . ILE A 1 115 ? 3.643 -5.091 2.293 1.00 86.12 115 ILE A O 1
ATOM 900 N N . LEU A 1 116 ? 5.851 -5.390 1.974 1.00 87.19 116 LEU A N 1
ATOM 901 C CA . LEU A 1 116 ? 6.076 -6.079 3.244 1.00 87.19 116 LEU A CA 1
ATOM 902 C C . LEU A 1 116 ? 5.751 -5.165 4.427 1.00 87.19 116 LEU A C 1
ATOM 904 O O . LEU A 1 116 ? 4.971 -5.553 5.293 1.00 87.19 116 LEU A O 1
ATOM 908 N N . ALA A 1 117 ? 6.285 -3.941 4.441 1.00 87.31 117 ALA A N 1
ATOM 909 C CA . ALA A 1 117 ? 6.026 -2.968 5.501 1.00 87.31 117 ALA A CA 1
ATOM 910 C C . ALA A 1 117 ? 4.527 -2.656 5.638 1.00 87.31 117 ALA A C 1
ATOM 912 O O . ALA A 1 117 ? 4.001 -2.638 6.750 1.00 87.31 117 ALA A O 1
ATOM 913 N N . SER A 1 118 ? 3.826 -2.491 4.514 1.00 86.62 118 SER A N 1
ATOM 914 C CA . SER A 1 118 ? 2.374 -2.282 4.478 1.00 86.62 118 SER A CA 1
ATOM 915 C C . SER A 1 118 ? 1.599 -3.465 5.066 1.00 86.62 118 SER A C 1
ATOM 917 O O . SER A 1 118 ? 0.712 -3.284 5.902 1.00 86.62 118 SER A O 1
ATOM 919 N N . SER A 1 119 ? 1.963 -4.687 4.669 1.00 88.00 119 SER A N 1
ATOM 920 C CA . SER A 1 119 ? 1.302 -5.918 5.113 1.00 88.00 119 SER A CA 1
ATOM 921 C C . SER A 1 119 ? 1.522 -6.163 6.605 1.00 88.00 119 SER A C 1
ATOM 923 O O . SER A 1 119 ? 0.567 -6.397 7.345 1.00 88.00 119 SER A O 1
ATOM 925 N N . PHE A 1 120 ? 2.769 -6.047 7.073 1.00 87.31 120 PHE A N 1
ATOM 926 C CA . PHE A 1 120 ? 3.104 -6.194 8.488 1.00 87.31 120 PHE A CA 1
ATOM 927 C C . PHE A 1 120 ? 2.490 -5.086 9.343 1.00 87.31 120 PHE A C 1
ATOM 929 O O . PHE A 1 120 ? 1.996 -5.381 10.428 1.00 87.31 120 PHE A O 1
ATOM 936 N N . GLY A 1 121 ? 2.458 -3.841 8.859 1.00 85.19 121 GLY A N 1
ATOM 937 C CA . GLY A 1 121 ? 1.829 -2.724 9.561 1.00 85.19 121 GLY A CA 1
ATOM 938 C C . GLY A 1 121 ? 0.339 -2.960 9.810 1.00 85.19 121 GLY A C 1
ATOM 939 O O . GLY A 1 121 ? -0.123 -2.838 10.944 1.00 85.19 121 GLY A O 1
ATOM 940 N N . LEU A 1 122 ? -0.407 -3.372 8.779 1.00 84.00 122 LEU A N 1
ATOM 941 C CA . LEU A 1 122 ? -1.834 -3.684 8.904 1.00 84.00 122 LEU A CA 1
ATOM 942 C C . LEU A 1 122 ? -2.085 -4.909 9.791 1.00 84.00 122 LEU A C 1
ATOM 944 O O . LEU A 1 122 ? -2.936 -4.850 10.677 1.00 84.00 122 LEU A O 1
ATOM 948 N N . LEU A 1 123 ? -1.327 -5.995 9.598 1.00 86.19 123 LEU A N 1
ATOM 949 C CA . LEU A 1 123 ? -1.439 -7.198 10.427 1.00 86.19 123 LEU A CA 1
ATOM 950 C C . LEU A 1 123 ? -1.182 -6.875 11.899 1.00 86.19 123 LEU A C 1
ATOM 952 O O . LEU A 1 123 ? -1.992 -7.218 12.756 1.00 86.19 123 LEU A O 1
ATOM 956 N N . PHE A 1 124 ? -0.099 -6.161 12.197 1.00 84.69 124 PHE A N 1
ATOM 957 C CA . PHE A 1 124 ? 0.238 -5.782 13.562 1.00 84.69 124 PHE A CA 1
ATOM 958 C C . PHE A 1 124 ? -0.870 -4.932 14.193 1.00 84.69 124 PHE A C 1
ATOM 960 O O . PHE A 1 124 ? -1.293 -5.231 15.305 1.00 84.69 124 PHE A O 1
ATOM 967 N N . CYS A 1 125 ? -1.424 -3.954 13.469 1.00 83.06 125 CYS A N 1
ATOM 968 C CA . CYS A 1 125 ? -2.521 -3.119 13.971 1.00 83.06 125 CYS A CA 1
ATOM 969 C C . CYS A 1 125 ? -3.831 -3.897 14.206 1.00 83.06 125 CYS A C 1
ATOM 971 O O . CYS A 1 125 ? -4.590 -3.558 15.107 1.00 83.06 125 CYS A O 1
ATOM 973 N N . ILE A 1 126 ? -4.124 -4.943 13.429 1.00 84.19 126 ILE A N 1
ATOM 974 C CA . ILE A 1 126 ? -5.354 -5.738 13.600 1.00 84.19 126 ILE A CA 1
ATOM 975 C C . ILE A 1 126 ? -5.197 -6.784 14.713 1.00 84.19 126 ILE A C 1
ATOM 977 O O . ILE A 1 126 ? -6.120 -7.000 15.500 1.00 84.19 126 ILE A O 1
ATOM 981 N N . PHE A 1 127 ? -4.039 -7.442 14.791 1.00 84.25 127 PHE A N 1
ATOM 982 C CA . PHE A 1 127 ? -3.802 -8.531 15.741 1.00 84.25 127 PHE A CA 1
ATOM 983 C C . PHE A 1 127 ? -3.391 -8.044 17.131 1.00 84.25 127 PHE A C 1
ATOM 985 O O . PHE A 1 127 ? -3.771 -8.679 18.111 1.00 84.25 127 PHE A O 1
ATOM 992 N N . LEU A 1 128 ? -2.689 -6.911 17.251 1.00 81.88 128 LEU A N 1
ATOM 993 C CA . LEU A 1 128 ? -2.316 -6.327 18.545 1.00 81.88 128 LEU A CA 1
ATOM 994 C C . LEU A 1 128 ? -3.478 -6.216 19.542 1.00 81.88 128 LEU A C 1
ATOM 996 O O . LEU A 1 128 ? -3.325 -6.721 20.651 1.00 81.88 128 LEU A O 1
ATOM 1000 N N . PRO A 1 129 ? -4.622 -5.584 19.209 1.00 78.81 129 PRO A N 1
ATOM 1001 C CA . PRO A 1 129 ? -5.711 -5.425 20.169 1.00 78.81 129 PRO A CA 1
ATOM 1002 C C . PRO A 1 129 ? -6.307 -6.772 20.593 1.00 78.81 129 PRO A C 1
ATOM 1004 O O . PRO A 1 129 ? -6.610 -6.956 21.769 1.00 78.81 129 PRO A O 1
ATOM 1007 N N . LYS A 1 130 ? -6.405 -7.745 19.676 1.00 81.75 130 LYS A N 1
ATOM 1008 C CA . LYS A 1 130 ? -6.915 -9.090 19.984 1.00 81.75 130 LYS A CA 1
ATOM 1009 C C . LYS A 1 130 ? -5.956 -9.888 20.866 1.00 81.75 130 LYS A C 1
ATOM 1011 O O . LYS A 1 130 ? -6.390 -10.491 21.842 1.00 81.75 130 LYS A O 1
ATOM 1016 N N . CYS A 1 131 ? -4.659 -9.847 20.563 1.00 82.06 131 CYS A N 1
ATOM 1017 C CA . CYS A 1 131 ? -3.625 -10.471 21.387 1.00 82.06 131 CYS A CA 1
ATOM 1018 C C . CYS A 1 131 ? -3.509 -9.794 22.760 1.00 82.06 131 CYS A C 1
ATOM 1020 O O . CYS A 1 131 ? -3.304 -10.478 23.755 1.00 82.06 131 CYS A O 1
ATOM 1022 N N . TYR A 1 132 ? -3.672 -8.469 22.831 1.00 81.00 132 TYR A N 1
ATOM 1023 C CA . TYR A 1 132 ? -3.646 -7.718 24.086 1.00 81.00 132 TYR A CA 1
ATOM 1024 C C . TYR A 1 132 ? -4.810 -8.100 25.001 1.00 81.00 132 TYR A C 1
ATOM 1026 O O . TYR A 1 132 ? -4.586 -8.371 26.178 1.00 81.00 132 TYR A O 1
ATOM 1034 N N . ILE A 1 133 ? -6.035 -8.171 24.464 1.00 82.81 133 ILE A N 1
ATOM 1035 C CA . ILE A 1 133 ? -7.205 -8.619 25.228 1.00 82.81 133 ILE A CA 1
ATOM 1036 C C . ILE A 1 133 ? -6.973 -10.047 25.729 1.00 82.81 133 ILE A C 1
ATOM 1038 O O . ILE A 1 133 ? -7.057 -10.257 26.929 1.00 82.81 133 ILE A O 1
ATOM 1042 N N . LEU A 1 134 ? -6.569 -10.978 24.856 1.00 84.81 134 LEU A N 1
ATOM 1043 C CA . LEU A 1 134 ? -6.337 -12.383 25.218 1.00 84.81 134 LEU A CA 1
ATOM 1044 C C . LEU A 1 134 ? -5.253 -12.581 26.298 1.00 84.81 134 LEU A C 1
ATOM 1046 O O . LEU A 1 134 ? -5.371 -13.483 27.120 1.00 84.81 134 LEU A O 1
ATOM 1050 N N . LEU A 1 135 ? -4.181 -11.779 26.287 1.00 82.56 135 LEU A N 1
ATOM 1051 C CA . LEU A 1 135 ? -3.042 -11.952 27.200 1.00 82.56 135 LEU A CA 1
ATOM 1052 C C . LEU A 1 135 ? -3.232 -11.236 28.548 1.00 82.56 135 LEU A C 1
ATOM 1054 O O . LEU A 1 135 ? -2.739 -11.706 29.570 1.00 82.56 135 LEU A O 1
ATOM 1058 N N . VAL A 1 136 ? -3.895 -10.074 28.548 1.00 79.06 136 VAL A N 1
ATOM 1059 C CA . VAL A 1 136 ? -4.037 -9.204 29.734 1.00 79.06 136 VAL A CA 1
ATOM 1060 C C . VAL A 1 136 ? -5.377 -9.410 30.444 1.00 79.06 136 VAL A C 1
ATOM 1062 O O . VAL A 1 136 ? -5.472 -9.192 31.652 1.00 79.06 136 VAL A O 1
ATOM 1065 N N . LYS A 1 137 ? -6.407 -9.847 29.716 1.00 61.88 137 LYS A N 1
ATOM 1066 C CA . LYS A 1 137 ? -7.717 -10.239 30.245 1.00 61.88 137 LYS A CA 1
ATOM 1067 C C . LYS A 1 137 ? -8.090 -11.623 29.691 1.00 61.88 137 LYS A C 1
ATOM 1069 O O . LYS A 1 137 ? -8.772 -11.678 28.666 1.00 61.88 137 LYS A O 1
ATOM 1074 N N . PRO A 1 138 ? -7.636 -12.721 30.321 1.00 60.16 138 PRO A N 1
ATOM 1075 C CA . PRO A 1 138 ? -8.240 -14.022 30.054 1.00 60.16 138 PRO A CA 1
ATOM 1076 C C . PRO A 1 138 ? -9.743 -14.004 30.373 1.00 60.16 138 PRO A C 1
ATOM 1078 O O . PRO A 1 138 ? -10.156 -13.224 31.268 1.00 60.16 138 PRO A O 1
#

Secondary structure (DSSP, 8-state):
-HHHHHHHHHHHHHHHHHHS--EEEEE-SS-TT--EEEEE---HHHHHHHHHHHHHHHHHHHHHHHHHTTSGGGHHHHHHHHHHHHHHHHHHHHHHHHHHH--TTHHHHHHHHHHHHHHHHHHHHHHHHHHHHHHH--

Radius of gyration: 19.23 Å; chains: 1; bounding box: 51×24×55 Å

Organism: Oryzias melastigma (NCBI:txid30732)

InterPro domains:
  IPR000068 GPCR, family 3, extracellular calcium-sensing receptor-related [PTHR24061] (4-138)
  IPR000337 GPCR, family 3 [PR00248] (53-76)
  IPR000337 GPCR, family 3 [PR00248] (76-97)
  IPR017978 GPCR family 3, C-terminal [PF00003] (2-130)
  IPR017978 GPCR family 3, C-terminal [PS50259] (1-138)

Sequence (138 aa):
MAAVATLIQAVACTVWLIILPPHPVKNTSAQNIKIILECDEGSIVFICCIFAYDIVLALLAFVFAFIARKLEDHFSEAKCVTFGMLVFFIVWISFVPAYLSTRGKFMVAVQIFAILASSFGLLFCIFLPKCYILLVKP

pLDDT: mean 76.44, std 9.88, range [52.38, 88.81]

Foldseek 3Di:
DVVVLVVVLVVVVVVCCVVDPWDFDFDCPPDVPDGDTDTCPDDPVVVVVSLVSVLVVLVVVLVVLVVVCVVPPCVQLSVLQNVLSVQLVVLSVVLVVVLVVDDDPVNVVSVVVSVVSSVCSNVCSNVVVVVCCVPVPD